Protein AF-0000000066291631 (afdb_homodimer)

Secondary structure (DSSP, 8-state):
-B-HHHHHHHHHHHHHHHHHHHHHHHHHHHHHHSPP---HHHHHHHHHHHHHHHHHHHHHHHHHHHHHHHTB---/-B-HHHHHHHHHHHHHHHHHHHHHHHHHHHHHHSPP---HHHHHHHHHHHHHHHHHHHHHHHHHHHHHHHTB---

InterPro domains:
  IPR059627 Y13I [PF26888] (2-73)

Sequence (150 aa):
MISWHQFEHLKGLIYESEMAAMIYGRQIQRLESLPPTNDVLLAQSRANLKNEYQNKWGKASKDLHDYIQSLVEKKMISWHQFEHLKGLIYESEMAAMIYGRQIQRLESLPPTNDVLLAQSRANLKNEYQNKWGKASKDLHDYIQSLVEKK

Foldseek 3Di:
DDDPVLVVVLVVLVVQLVVLVVVLVVLVVVLVPDDDDPDPVVVVVSVVVSVVSVVSSVVSVVVSVVSVVVVDPDD/DDDPVLVVVLVVLVVQLVVLVVVLVVLVVVLVPDDDDPDPVVVVVSVVVSVVSVVSSVVSVVVSVVSVVVVDPDD

Solvent-accessible surface area (backbone atoms only — not comparable to full-atom values): 7641 Å² total; per-residue (Å²): 66,38,51,70,69,55,49,54,52,48,51,53,34,50,51,49,20,29,50,31,22,17,50,31,20,23,49,50,40,54,60,68,66,47,77,88,68,89,46,64,69,61,48,49,50,52,52,49,52,51,48,51,36,49,48,50,21,48,49,34,43,46,55,39,49,52,53,54,58,70,42,35,57,79,124,67,38,50,72,68,55,48,54,52,47,51,54,35,51,51,49,20,29,50,32,23,17,51,31,20,24,50,49,40,52,58,68,66,46,76,87,69,88,45,63,68,61,47,49,51,52,52,49,53,49,48,50,36,48,47,52,20,48,50,35,42,45,55,40,50,53,53,53,56,70,42,35,56,78,126

Structure (mmCIF, N/CA/C/O backbone):
data_AF-0000000066291631-model_v1
#
loop_
_entity.id
_entity.type
_entity.pdbx_description
1 polymer 'Uncharacterized 8.8 kDa protein in pseT-alc intergenic region'
#
loop_
_atom_site.group_PDB
_atom_site.id
_atom_site.type_symbol
_atom_site.label_atom_id
_atom_site.label_alt_id
_atom_site.label_comp_id
_atom_site.label_asym_id
_atom_site.label_entity_id
_atom_site.label_seq_id
_atom_site.pdbx_PDB_ins_code
_atom_site.Cartn_x
_atom_site.Cartn_y
_atom_site.Cartn_z
_atom_site.occupancy
_atom_site.B_iso_or_equiv
_atom_site.auth_seq_id
_atom_site.auth_comp_id
_atom_site.auth_asym_id
_atom_site.auth_atom_id
_atom_site.pdbx_PDB_model_num
ATOM 1 N N . MET A 1 1 ? -1.435 24.844 10.711 1 81.62 1 MET A N 1
ATOM 2 C CA . MET A 1 1 ? -0.364 24.688 9.727 1 81.62 1 MET A CA 1
ATOM 3 C C . MET A 1 1 ? 0.773 23.844 10.289 1 81.62 1 MET A C 1
ATOM 5 O O . MET A 1 1 ? 0.973 23.797 11.5 1 81.62 1 MET A O 1
ATOM 9 N N . ILE A 1 2 ? 1.257 23.016 9.406 1 84.44 2 ILE A N 1
ATOM 10 C CA . ILE A 1 2 ? 2.32 22.141 9.859 1 84.44 2 ILE A CA 1
ATOM 11 C C . ILE A 1 2 ? 3.674 22.672 9.406 1 84.44 2 ILE A C 1
ATOM 13 O O . ILE A 1 2 ? 3.77 23.344 8.375 1 84.44 2 ILE A O 1
ATOM 17 N N . SER A 1 3 ? 4.66 22.469 10.273 1 88.19 3 SER A N 1
ATOM 18 C CA . SER A 1 3 ? 6.016 22.906 9.945 1 88.19 3 SER A CA 1
ATOM 19 C C . SER A 1 3 ? 6.637 22.031 8.875 1 88.19 3 SER A C 1
ATOM 21 O O . SER A 1 3 ? 6.129 20.938 8.578 1 88.19 3 SER A O 1
ATOM 23 N N . TRP A 1 4 ? 7.801 22.531 8.242 1 88.38 4 TRP A N 1
ATOM 24 C CA . TRP A 1 4 ? 8.523 21.75 7.246 1 88.38 4 TRP A CA 1
ATOM 25 C C . TRP A 1 4 ? 9.062 20.469 7.848 1 88.38 4 TRP A C 1
ATOM 27 O O . TRP A 1 4 ? 9.055 19.422 7.195 1 88.38 4 TRP A O 1
ATOM 37 N N . HIS A 1 5 ? 9.508 20.578 9.102 1 88.75 5 HIS A N 1
ATOM 38 C CA . HIS A 1 5 ? 10.008 19.391 9.781 1 88.75 5 HIS A CA 1
ATOM 39 C C . HIS A 1 5 ? 8.906 18.359 9.977 1 88.75 5 HIS A C 1
ATOM 41 O O . HIS A 1 5 ? 9.133 17.172 9.766 1 88.75 5 HIS A O 1
ATOM 47 N N . GLN A 1 6 ? 7.707 18.828 10.305 1 90.38 6 GLN A N 1
ATOM 48 C CA . GLN A 1 6 ? 6.566 17.938 10.461 1 90.38 6 GLN A CA 1
ATOM 49 C C . GLN A 1 6 ? 6.168 17.312 9.117 1 90.38 6 GLN A C 1
ATOM 51 O O . GLN A 1 6 ? 5.805 16.141 9.055 1 90.38 6 GLN A O 1
ATOM 56 N N . PHE A 1 7 ? 6.328 18.109 8.102 1 89.69 7 PHE A N 1
ATOM 57 C CA . PHE A 1 7 ? 6.016 17.625 6.762 1 89.69 7 PHE A CA 1
ATOM 58 C C . PHE A 1 7 ? 6.973 16.516 6.355 1 89.69 7 PHE A C 1
ATOM 60 O O . PHE A 1 7 ? 6.543 15.477 5.836 1 89.69 7 PHE A O 1
ATOM 67 N N . GLU A 1 8 ? 8.25 16.656 6.555 1 92.06 8 GLU A N 1
ATOM 68 C CA . GLU A 1 8 ? 9.25 15.648 6.203 1 92.06 8 GLU A CA 1
ATOM 69 C C . GLU A 1 8 ? 9.039 14.359 6.992 1 92.06 8 GLU A C 1
ATOM 71 O O . GLU A 1 8 ? 9.188 13.266 6.449 1 92.06 8 GLU A O 1
ATOM 76 N N . HIS A 1 9 ? 8.742 14.5 8.219 1 93.94 9 HIS A N 1
ATOM 77 C CA . HIS A 1 9 ? 8.461 13.32 9.031 1 93.94 9 HIS A CA 1
ATOM 78 C C . HIS A 1 9 ? 7.23 12.578 8.516 1 93.94 9 HIS A C 1
ATOM 80 O O . HIS A 1 9 ? 7.227 11.352 8.438 1 93.94 9 HIS A O 1
ATOM 86 N N . LEU A 1 10 ? 6.211 13.32 8.109 1 93.56 10 LEU A N 1
ATOM 87 C CA . LEU A 1 10 ? 4.996 12.734 7.555 1 93.56 10 LEU A CA 1
ATOM 88 C C . LEU A 1 10 ? 5.301 11.977 6.266 1 93.56 10 LEU A C 1
ATOM 90 O O . LEU A 1 10 ? 4.777 10.875 6.047 1 93.56 10 LEU A O 1
ATOM 94 N N . LYS A 1 11 ? 6.152 12.555 5.516 1 93.75 11 LYS A N 1
ATOM 95 C CA . LYS A 1 11 ? 6.543 11.891 4.277 1 93.75 11 LYS A CA 1
ATOM 96 C C . LYS A 1 11 ? 7.184 10.531 4.559 1 93.75 11 LYS A C 1
ATOM 98 O O . LYS A 1 11 ? 6.926 9.555 3.846 1 93.75 11 LYS A O 1
ATOM 103 N N . GLY A 1 12 ? 8.039 10.516 5.52 1 96.25 12 GLY A N 1
ATOM 104 C CA . GLY A 1 12 ? 8.656 9.266 5.914 1 96.25 12 GLY A CA 1
ATOM 105 C C . GLY A 1 12 ? 7.656 8.219 6.371 1 96.25 12 GLY A C 1
ATOM 106 O O . GLY A 1 12 ? 7.734 7.059 5.969 1 96.25 12 GLY A O 1
ATOM 107 N N . LEU A 1 13 ? 6.664 8.641 7.137 1 97.5 13 LEU A N 1
ATOM 108 C CA . LEU A 1 13 ? 5.652 7.727 7.652 1 97.5 13 LEU A CA 1
ATOM 109 C C . LEU A 1 13 ? 4.742 7.23 6.531 1 97.5 13 LEU A C 1
ATOM 111 O O . LEU A 1 13 ? 4.352 6.062 6.52 1 97.5 13 LEU A O 1
ATOM 115 N N . ILE A 1 14 ? 4.426 8.055 5.613 1 97.12 14 ILE A N 1
ATOM 116 C CA . ILE A 1 14 ? 3.615 7.676 4.461 1 97.12 14 ILE A CA 1
ATOM 117 C C . ILE A 1 14 ? 4.352 6.621 3.639 1 97.12 14 ILE A C 1
ATOM 119 O O . ILE A 1 14 ? 3.768 5.602 3.262 1 97.12 14 ILE A O 1
ATOM 123 N N . TYR A 1 15 ? 5.625 6.895 3.41 1 97.19 15 TYR A N 1
ATOM 124 C CA . TYR A 1 15 ? 6.43 5.938 2.654 1 97.19 15 TYR A CA 1
ATOM 125 C C . TYR A 1 15 ? 6.438 4.574 3.334 1 97.19 15 TYR A C 1
ATOM 127 O O . TYR A 1 15 ? 6.246 3.547 2.678 1 97.19 15 TYR A O 1
ATOM 135 N N . GLU A 1 16 ? 6.617 4.57 4.547 1 98.12 16 GLU A N 1
ATOM 136 C CA . GLU A 1 16 ? 6.676 3.314 5.289 1 98.12 16 GLU A CA 1
ATOM 137 C C . GLU A 1 16 ? 5.352 2.564 5.211 1 98.12 16 GLU A C 1
ATOM 139 O O . GLU A 1 16 ? 5.328 1.346 5.027 1 98.12 16 GLU A O 1
ATOM 144 N N . SER A 1 17 ? 4.262 3.312 5.398 1 98.44 17 SER A N 1
ATOM 145 C CA . SER A 1 17 ? 2.953 2.67 5.359 1 98.44 17 SER A CA 1
ATOM 146 C C . SER A 1 17 ? 2.646 2.133 3.965 1 98.44 17 SER A C 1
ATOM 148 O O . SER A 1 17 ? 2.115 1.029 3.822 1 98.44 17 SER A O 1
ATOM 150 N N . GLU A 1 18 ? 3.002 2.863 2.939 1 98.44 18 GLU A N 1
ATOM 151 C CA . GLU A 1 18 ? 2.779 2.43 1.563 1 98.44 18 GLU A CA 1
ATOM 152 C C . GLU A 1 18 ? 3.615 1.197 1.23 1 98.44 18 GLU A C 1
ATOM 154 O O . GLU A 1 18 ? 3.129 0.266 0.585 1 98.44 18 GLU A O 1
ATOM 159 N N . MET A 1 19 ? 4.816 1.168 1.657 1 98.44 19 MET A N 1
ATOM 160 C CA . MET A 1 19 ? 5.695 0.034 1.391 1 98.44 19 MET A CA 1
ATOM 161 C C . MET A 1 19 ? 5.195 -1.222 2.096 1 98.44 19 MET A C 1
ATOM 163 O O . MET A 1 19 ? 5.199 -2.309 1.516 1 98.44 19 MET A O 1
ATOM 167 N N . ALA A 1 20 ? 4.812 -0.983 3.32 1 98.62 20 ALA A N 1
ATOM 168 C CA . ALA A 1 20 ? 4.27 -2.117 4.066 1 98.62 20 ALA A CA 1
ATOM 169 C C . ALA A 1 20 ? 3.01 -2.658 3.4 1 98.62 20 ALA A C 1
ATOM 171 O O . ALA A 1 20 ? 2.799 -3.873 3.35 1 98.62 20 ALA A O 1
ATOM 172 N N . ALA A 1 21 ? 2.145 -1.782 2.918 1 98.69 21 ALA A N 1
ATOM 173 C CA . ALA A 1 21 ? 0.939 -2.189 2.201 1 98.69 21 ALA A CA 1
ATOM 174 C C . ALA A 1 21 ? 1.292 -2.973 0.939 1 98.69 21 ALA A C 1
ATOM 176 O O . ALA A 1 21 ? 0.681 -4.004 0.65 1 98.69 21 ALA A O 1
ATOM 177 N N . MET A 1 22 ? 2.271 -2.479 0.244 1 98.25 22 MET A N 1
ATOM 178 C CA . MET A 1 22 ? 2.703 -3.143 -0.982 1 98.25 22 MET A CA 1
ATOM 179 C C . MET A 1 22 ? 3.229 -4.543 -0.685 1 98.25 22 MET A C 1
ATOM 181 O O . MET A 1 22 ? 2.895 -5.5 -1.387 1 98.25 22 MET A O 1
ATOM 185 N N . ILE A 1 23 ? 4.031 -4.664 0.299 1 98.44 23 ILE A N 1
ATOM 186 C CA . ILE A 1 23 ? 4.609 -5.949 0.678 1 98.44 23 ILE A CA 1
ATOM 187 C C . ILE A 1 23 ? 3.504 -6.906 1.109 1 98.44 23 ILE A C 1
ATOM 189 O O . ILE A 1 23 ? 3.512 -8.086 0.737 1 98.44 23 ILE A O 1
ATOM 193 N N . TYR A 1 24 ? 2.619 -6.344 1.856 1 98.5 24 TYR A N 1
ATOM 194 C CA . TYR A 1 24 ? 1.474 -7.156 2.25 1 98.5 24 TYR A CA 1
ATOM 195 C C . TYR A 1 24 ? 0.727 -7.676 1.028 1 98.5 24 TYR A C 1
ATOM 197 O O . TYR A 1 24 ? 0.409 -8.867 0.945 1 98.5 24 TYR A O 1
ATOM 205 N N . GLY A 1 25 ? 0.468 -6.867 0.145 1 97.75 25 GLY A N 1
ATOM 206 C CA . GLY A 1 25 ? -0.192 -7.281 -1.083 1 97.75 25 GLY A CA 1
ATOM 207 C C . GLY A 1 25 ? 0.551 -8.383 -1.817 1 97.75 25 GLY A C 1
ATOM 208 O O . GLY A 1 25 ? -0.052 -9.367 -2.236 1 97.75 25 GLY A O 1
ATOM 209 N N . ARG A 1 26 ? 1.817 -8.211 -1.974 1 97.38 26 ARG A N 1
ATOM 210 C CA . ARG A 1 26 ? 2.637 -9.211 -2.645 1 97.38 26 ARG A CA 1
ATOM 211 C C . ARG A 1 26 ? 2.537 -10.562 -1.938 1 97.38 26 ARG A C 1
ATOM 213 O O . ARG A 1 26 ? 2.348 -11.594 -2.582 1 97.38 26 ARG A O 1
ATOM 220 N N . GLN A 1 27 ? 2.627 -10.469 -0.667 1 97.31 27 GLN A N 1
ATOM 221 C CA . GLN A 1 27 ? 2.652 -11.703 0.107 1 97.31 27 GLN A CA 1
ATOM 222 C C . GLN A 1 27 ? 1.298 -12.406 0.066 1 97.31 27 GLN A C 1
ATOM 224 O O . GLN A 1 27 ? 1.232 -13.633 -0.019 1 97.31 27 GLN A O 1
ATOM 229 N N . ILE A 1 28 ? 0.248 -11.664 0.13 1 96.38 28 ILE A N 1
ATOM 230 C CA . ILE A 1 28 ? -1.087 -12.25 0.045 1 96.38 28 ILE A CA 1
ATOM 231 C C . ILE A 1 28 ? -1.258 -12.953 -1.299 1 96.38 28 ILE A C 1
ATOM 233 O O . ILE A 1 28 ? -1.751 -14.078 -1.355 1 96.38 28 ILE A O 1
ATOM 237 N N . GLN A 1 29 ? -0.866 -12.258 -2.295 1 95.75 29 GLN A N 1
ATOM 238 C CA . GLN A 1 29 ? -0.973 -12.844 -3.625 1 95.75 29 GLN A CA 1
ATOM 239 C C . GLN A 1 29 ? -0.147 -14.125 -3.727 1 95.75 29 GLN A C 1
ATOM 241 O O . GLN A 1 29 ? -0.594 -15.117 -4.312 1 95.75 29 GLN A O 1
ATOM 246 N N . ARG A 1 30 ? 1.03 -14.164 -3.189 1 95.5 30 ARG A N 1
ATOM 247 C CA . ARG A 1 30 ? 1.897 -15.344 -3.195 1 95.5 30 ARG A CA 1
ATOM 248 C C . ARG A 1 30 ? 1.233 -16.516 -2.482 1 95.5 30 ARG A C 1
ATOM 250 O O . ARG A 1 30 ? 1.193 -17.625 -3.012 1 95.5 30 ARG A O 1
ATOM 257 N N . LEU A 1 31 ? 0.709 -16.203 -1.4 1 94.69 31 LEU A N 1
ATOM 258 C CA . LEU A 1 31 ? 0.122 -17.25 -0.572 1 94.69 31 LEU A CA 1
ATOM 259 C C . LEU A 1 31 ? -1.168 -17.766 -1.193 1 94.69 31 LEU A C 1
ATOM 261 O O . LEU A 1 31 ? -1.441 -18.969 -1.145 1 94.69 31 LEU A O 1
ATOM 265 N N . GLU A 1 32 ? -1.89 -16.891 -1.794 1 92.38 32 GLU A N 1
ATOM 266 C CA . GLU A 1 32 ?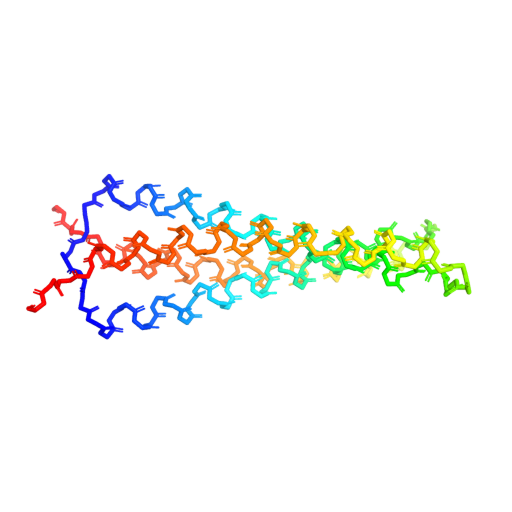 -3.154 -17.266 -2.416 1 92.38 32 GLU A CA 1
ATOM 267 C C . GLU A 1 32 ? -2.924 -18.078 -3.689 1 92.38 32 GLU A C 1
ATOM 269 O O . GLU A 1 32 ? -3.826 -18.781 -4.164 1 92.38 32 GLU A O 1
ATOM 274 N N . SER A 1 33 ? -1.738 -17.953 -4.219 1 92.44 33 SER A N 1
ATOM 275 C CA . SER A 1 33 ? -1.43 -18.672 -5.449 1 92.44 33 SER A CA 1
ATOM 276 C C . SER A 1 33 ? -0.984 -20.109 -5.16 1 92.44 33 SER A C 1
ATOM 278 O O . SER A 1 33 ? -0.894 -20.922 -6.07 1 92.44 33 SER A O 1
ATOM 280 N N . LEU A 1 34 ? -0.691 -20.375 -4.004 1 92.62 34 LEU A N 1
ATOM 281 C CA . LEU A 1 34 ? -0.279 -21.734 -3.627 1 92.62 34 LEU A CA 1
ATOM 282 C C . LEU A 1 34 ? -1.461 -22.688 -3.672 1 92.62 34 LEU A C 1
ATOM 284 O O . LEU A 1 34 ? -2.594 -22.312 -3.375 1 92.62 34 LEU A O 1
ATOM 288 N N . PRO A 1 35 ? -1.146 -23.891 -4.09 1 92.25 35 PRO A N 1
ATOM 289 C CA . PRO A 1 35 ? -2.227 -24.875 -4.07 1 92.25 35 PRO A CA 1
ATOM 290 C C . PRO A 1 35 ? -2.832 -25.062 -2.68 1 92.25 35 PRO A C 1
ATOM 292 O O . PRO A 1 35 ? -2.133 -24.922 -1.674 1 92.25 35 PRO A O 1
ATOM 295 N N . PRO A 1 36 ? -4.156 -25.344 -2.758 1 90.56 36 PRO A N 1
ATOM 296 C CA . PRO A 1 36 ? -4.734 -25.641 -1.445 1 90.56 36 PRO A CA 1
ATOM 297 C C . PRO A 1 36 ? -4.078 -26.844 -0.771 1 90.56 36 PRO A C 1
ATOM 299 O O . PRO A 1 36 ? -3.504 -27.703 -1.449 1 90.56 36 PRO A O 1
ATOM 302 N N . THR A 1 37 ? -4.008 -26.797 0.564 1 93.81 37 THR A N 1
ATOM 303 C CA . THR A 1 37 ? -3.412 -27.906 1.299 1 93.81 37 THR A CA 1
ATOM 304 C C . THR A 1 37 ? -4.367 -28.422 2.371 1 93.81 37 THR A C 1
ATOM 306 O O . THR A 1 37 ? -5.086 -27.641 2.996 1 93.81 37 THR A O 1
ATOM 309 N N . ASN A 1 38 ? -4.391 -29.703 2.502 1 93.5 38 ASN A N 1
ATOM 310 C CA . ASN A 1 38 ? -5.152 -30.328 3.582 1 93.5 38 ASN A CA 1
ATOM 311 C C . ASN A 1 38 ? -4.309 -30.484 4.844 1 93.5 38 ASN A C 1
ATOM 313 O O . ASN A 1 38 ? -4.805 -30.953 5.875 1 93.5 38 ASN A O 1
ATOM 317 N N . ASP A 1 39 ? -3.062 -30.078 4.715 1 95.94 39 ASP A N 1
ATOM 318 C CA . ASP A 1 39 ? -2.17 -30.109 5.871 1 95.94 39 ASP A CA 1
ATOM 319 C C . ASP A 1 39 ? -2.436 -28.922 6.797 1 95.94 39 ASP A C 1
ATOM 321 O O . ASP A 1 39 ? -2.146 -27.781 6.445 1 95.94 39 ASP A O 1
ATOM 325 N N . VAL A 1 40 ? -2.898 -29.281 7.938 1 95.5 40 VAL A N 1
ATOM 326 C CA . VAL A 1 40 ? -3.357 -28.266 8.883 1 95.5 40 VAL A CA 1
ATOM 327 C C . VAL A 1 40 ? -2.188 -27.375 9.289 1 95.5 40 VAL A C 1
ATOM 329 O O . VAL A 1 40 ? -2.342 -26.156 9.422 1 95.5 40 VAL A O 1
ATOM 332 N N . LEU A 1 41 ? -1.071 -28.016 9.484 1 96.81 41 LEU A N 1
ATOM 333 C CA . LEU A 1 41 ? 0.092 -27.25 9.93 1 96.81 41 LEU A CA 1
ATOM 334 C C . LEU A 1 41 ? 0.548 -26.281 8.844 1 96.81 41 LEU A C 1
ATOM 336 O O . LEU A 1 41 ? 0.893 -25.141 9.141 1 96.81 41 LEU A O 1
ATOM 340 N N . LEU A 1 42 ? 0.526 -26.719 7.633 1 95.69 42 LEU A N 1
ATOM 341 C CA . LEU A 1 42 ? 0.906 -25.859 6.52 1 95.69 42 LEU A CA 1
ATOM 342 C C . LEU A 1 42 ? -0.118 -24.75 6.32 1 95.69 42 LEU A C 1
ATOM 344 O O . LEU A 1 42 ? 0.249 -23.594 6.066 1 95.69 42 LEU A O 1
ATOM 348 N N . ALA A 1 43 ? -1.328 -25.062 6.449 1 94.44 43 ALA A N 1
ATOM 349 C CA . ALA A 1 43 ? -2.393 -24.062 6.332 1 94.44 43 ALA A CA 1
ATOM 350 C C . ALA A 1 43 ? -2.256 -22.984 7.402 1 94.44 43 ALA A C 1
ATOM 352 O O . ALA A 1 43 ? -2.404 -21.797 7.117 1 94.44 43 ALA A O 1
ATOM 353 N N . GLN A 1 44 ? -1.977 -23.391 8.609 1 95.69 44 GLN A N 1
ATOM 354 C CA . GLN A 1 44 ? -1.798 -22.469 9.719 1 95.69 44 GLN A CA 1
ATOM 355 C C . GLN A 1 44 ? -0.568 -21.594 9.516 1 95.69 44 GLN A C 1
ATOM 357 O O . GLN A 1 44 ? -0.587 -20.406 9.844 1 95.69 44 GLN A O 1
ATOM 362 N N . SER A 1 45 ? 0.449 -22.172 9.047 1 95.94 45 SER A N 1
ATOM 363 C CA . SER A 1 45 ? 1.664 -21.422 8.773 1 95.94 45 SER A CA 1
ATOM 364 C C . SER A 1 45 ? 1.401 -20.297 7.762 1 95.94 45 SER A C 1
ATOM 366 O O . SER A 1 45 ? 1.855 -19.172 7.949 1 95.94 45 SER A O 1
ATOM 368 N N . ARG A 1 46 ? 0.653 -20.578 6.758 1 95.44 46 ARG A N 1
ATOM 369 C CA . ARG A 1 46 ? 0.311 -19.578 5.738 1 95.44 46 ARG A CA 1
ATOM 370 C C . ARG A 1 46 ? -0.54 -18.469 6.328 1 95.44 46 ARG A C 1
ATOM 372 O O . ARG A 1 46 ? -0.314 -17.281 6.035 1 95.44 46 ARG A O 1
ATOM 379 N N . ALA A 1 47 ? -1.473 -18.844 7.172 1 95.44 47 ALA A N 1
ATOM 380 C CA . ALA A 1 47 ? -2.324 -17.859 7.832 1 95.44 47 ALA A CA 1
ATOM 381 C C . ALA A 1 47 ? -1.505 -16.953 8.742 1 95.44 47 ALA A C 1
ATOM 383 O O . ALA A 1 47 ? -1.736 -15.742 8.789 1 95.44 47 ALA A O 1
ATOM 384 N N . ASN A 1 48 ? -0.531 -17.562 9.398 1 96.88 48 ASN A N 1
ATOM 385 C CA . ASN A 1 48 ? 0.322 -16.797 10.297 1 96.88 48 ASN A CA 1
ATOM 386 C C . ASN A 1 48 ? 1.173 -15.773 9.539 1 96.88 48 ASN A C 1
ATOM 388 O O . ASN A 1 48 ? 1.347 -14.641 9.984 1 96.88 48 ASN A O 1
ATOM 392 N N . LEU A 1 49 ? 1.646 -16.281 8.438 1 96.06 49 LEU A N 1
ATOM 393 C CA . LEU A 1 49 ? 2.469 -15.398 7.621 1 96.06 49 LEU A CA 1
ATOM 394 C C . LEU A 1 49 ? 1.651 -14.219 7.109 1 96.06 49 LEU A C 1
ATOM 396 O O . LEU A 1 49 ? 2.117 -13.078 7.137 1 96.06 49 LEU A O 1
ATOM 400 N N . LYS A 1 50 ? 0.454 -14.508 6.734 1 96.44 50 LYS A N 1
ATOM 401 C CA . LYS A 1 50 ? -0.443 -13.445 6.297 1 96.44 50 LYS A CA 1
ATOM 402 C C . LYS A 1 50 ? -0.685 -12.43 7.414 1 96.44 50 LYS A C 1
ATOM 404 O O . LYS A 1 50 ? -0.633 -11.219 7.188 1 96.44 50 LYS A O 1
ATOM 409 N N . ASN A 1 51 ? -0.917 -12.914 8.547 1 97.19 51 ASN A N 1
ATOM 410 C CA . ASN A 1 51 ? -1.176 -12.062 9.695 1 97.19 51 ASN A CA 1
ATOM 411 C C . ASN A 1 51 ? 0.04 -11.203 10.047 1 97.19 51 ASN A C 1
ATOM 413 O O . ASN A 1 51 ? -0.104 -10.047 10.453 1 97.19 51 ASN A O 1
ATOM 417 N N . GLU A 1 52 ? 1.121 -11.852 9.914 1 97.88 52 GLU A N 1
ATOM 418 C CA . GLU A 1 52 ? 2.348 -11.125 10.219 1 97.88 52 GLU A CA 1
ATOM 419 C C . GLU A 1 52 ? 2.494 -9.898 9.32 1 97.88 52 GLU A C 1
ATOM 421 O O . GLU A 1 52 ? 2.789 -8.797 9.805 1 97.88 52 GLU A O 1
ATOM 426 N N . TYR A 1 53 ? 2.277 -10.062 8.078 1 97.62 53 TYR A N 1
ATOM 427 C CA . TYR A 1 53 ? 2.42 -8.953 7.141 1 97.62 53 TYR A CA 1
ATOM 428 C C . TYR A 1 53 ? 1.296 -7.938 7.32 1 97.62 53 TYR A C 1
ATOM 430 O O . TYR A 1 53 ? 1.512 -6.73 7.184 1 97.62 53 TYR A O 1
ATOM 438 N N . GLN A 1 54 ? 0.129 -8.406 7.629 1 97.88 54 GLN A N 1
ATOM 439 C CA . GLN A 1 54 ? -0.979 -7.5 7.926 1 97.88 54 GLN A CA 1
ATOM 440 C C . GLN A 1 54 ? -0.676 -6.637 9.148 1 97.88 54 GLN A C 1
ATOM 442 O O . GLN A 1 54 ? -0.957 -5.438 9.156 1 97.88 54 GLN A O 1
ATOM 447 N N . ASN A 1 55 ? -0.138 -7.254 10.07 1 98.38 55 ASN A N 1
ATOM 448 C CA . ASN A 1 55 ? 0.189 -6.547 11.305 1 98.38 55 ASN A CA 1
ATOM 449 C C . ASN A 1 55 ? 1.275 -5.5 11.078 1 98.38 55 ASN A C 1
ATOM 451 O O . ASN A 1 55 ? 1.23 -4.414 11.656 1 98.38 55 ASN A O 1
ATOM 455 N N . LYS A 1 56 ? 2.223 -5.895 10.25 1 98.25 56 LYS A N 1
ATOM 456 C CA . LYS A 1 56 ? 3.273 -4.93 9.938 1 98.25 56 LYS A CA 1
ATOM 457 C C . LYS A 1 56 ? 2.697 -3.703 9.234 1 98.25 56 LYS A C 1
ATOM 459 O O . LYS A 1 56 ? 3.051 -2.57 9.57 1 98.25 56 LYS A O 1
ATOM 464 N N . TRP A 1 57 ? 1.855 -3.965 8.297 1 98.44 57 TRP A N 1
ATOM 465 C CA . TRP A 1 57 ? 1.179 -2.859 7.629 1 98.44 57 TRP A CA 1
ATOM 466 C C . TRP A 1 57 ? 0.312 -2.078 8.609 1 98.44 57 TRP A C 1
ATOM 468 O O . TRP A 1 57 ? 0.345 -0.845 8.633 1 98.44 57 TRP A O 1
ATOM 478 N N . GLY A 1 58 ? -0.409 -2.773 9.414 1 98.25 58 GLY A N 1
ATOM 479 C CA . GLY A 1 58 ? -1.242 -2.139 10.422 1 98.25 58 GLY A CA 1
ATOM 480 C C . GLY A 1 58 ? -0.465 -1.219 11.352 1 98.25 58 GLY A C 1
ATOM 481 O O . GLY A 1 58 ? -0.923 -0.12 11.672 1 98.25 58 GLY A O 1
ATOM 482 N N . LYS A 1 59 ? 0.602 -1.688 11.766 1 98.56 59 LYS A N 1
ATOM 483 C CA . LYS A 1 59 ? 1.427 -0.893 12.672 1 98.56 59 LYS A CA 1
ATOM 484 C C . LYS A 1 59 ? 1.931 0.374 11.984 1 98.56 59 LYS A C 1
ATOM 486 O O . LYS A 1 59 ? 1.882 1.461 12.562 1 98.56 59 LYS A O 1
ATOM 491 N N . ALA A 1 60 ? 2.449 0.221 10.797 1 98.25 60 ALA A N 1
ATOM 492 C CA . ALA A 1 60 ? 2.943 1.377 10.047 1 98.25 60 ALA A CA 1
ATOM 493 C C . ALA A 1 60 ? 1.828 2.389 9.805 1 98.25 60 ALA A C 1
ATOM 495 O O . ALA A 1 60 ? 2.035 3.596 9.938 1 98.25 60 ALA A O 1
ATOM 496 N N . SER A 1 61 ? 0.658 1.9 9.445 1 97.62 61 SER A N 1
ATOM 497 C CA . SER A 1 61 ? -0.505 2.75 9.203 1 97.62 61 SER A CA 1
ATOM 498 C C . SER A 1 61 ? -0.946 3.453 10.484 1 97.62 61 SER A C 1
ATOM 500 O O . SER A 1 61 ? -1.291 4.637 10.461 1 97.62 61 SER A O 1
ATOM 502 N N . LYS A 1 62 ? -0.922 2.727 11.531 1 96.88 62 LYS A N 1
ATOM 503 C CA . LYS A 1 62 ? -1.308 3.305 12.812 1 96.88 62 LYS A CA 1
ATOM 504 C C . LYS A 1 62 ? -0.34 4.41 13.227 1 96.88 62 LYS A C 1
ATOM 506 O O . LYS A 1 62 ? -0.76 5.449 13.734 1 96.88 62 LYS A O 1
ATOM 511 N N . ASP A 1 63 ? 0.953 4.121 13.102 1 97.44 63 ASP A N 1
ATOM 512 C CA . ASP A 1 63 ? 1.952 5.137 13.422 1 97.44 63 ASP A CA 1
ATOM 513 C C . ASP A 1 63 ? 1.702 6.422 12.641 1 97.44 63 ASP A C 1
ATOM 515 O O . ASP A 1 63 ? 1.81 7.52 13.18 1 97.44 63 ASP A O 1
ATOM 519 N N . LEU A 1 64 ? 1.363 6.352 11.414 1 96.56 64 LEU A N 1
ATOM 520 C CA . LEU A 1 64 ? 1.053 7.488 10.555 1 96.56 64 LEU A CA 1
ATOM 521 C C . LEU A 1 64 ? -0.191 8.219 11.055 1 96.56 64 LEU A C 1
ATOM 523 O O . LEU A 1 64 ? -0.169 9.438 11.234 1 96.56 64 LEU A O 1
ATOM 527 N N . HIS A 1 65 ? -1.188 7.461 11.344 1 94 65 HIS A N 1
ATOM 528 C CA . HIS A 1 65 ? -2.441 8.047 11.812 1 94 65 HIS A CA 1
ATOM 529 C C . HIS A 1 65 ? -2.262 8.75 13.148 1 94 65 HIS A C 1
ATOM 531 O O . HIS A 1 65 ? -2.777 9.852 13.352 1 94 65 HIS A O 1
ATOM 537 N N . ASP A 1 66 ? -1.58 8.078 14.031 1 94.31 66 ASP A N 1
ATOM 538 C CA . ASP A 1 66 ? -1.337 8.672 15.344 1 94.31 66 ASP A CA 1
ATOM 539 C C . ASP A 1 66 ? -0.571 9.992 15.211 1 94.31 66 ASP A C 1
ATOM 541 O O . ASP A 1 66 ? -0.86 10.953 15.93 1 94.31 66 ASP A O 1
ATOM 545 N N . TYR A 1 67 ? 0.379 10.016 14.375 1 94.88 67 TYR A N 1
ATOM 546 C CA . TYR A 1 67 ? 1.163 11.234 14.203 1 94.88 67 TYR A CA 1
ATOM 547 C C . TYR A 1 67 ? 0.295 12.367 13.68 1 94.88 67 TYR A C 1
ATOM 549 O O . TYR A 1 67 ? 0.362 13.492 14.18 1 94.88 67 TYR A O 1
ATOM 557 N N . ILE A 1 68 ? -0.519 12.094 12.719 1 92.5 68 ILE A N 1
ATOM 558 C CA . ILE A 1 68 ? -1.389 13.117 12.148 1 92.5 68 ILE A CA 1
ATOM 559 C C . ILE A 1 68 ? -2.365 13.609 13.211 1 92.5 68 ILE A C 1
ATOM 561 O O . ILE A 1 68 ? -2.637 14.812 13.305 1 92.5 68 ILE A O 1
ATOM 565 N N . GLN A 1 69 ? -2.873 12.625 13.961 1 91 69 GLN A N 1
ATOM 566 C CA . GLN A 1 69 ? -3.787 13 15.039 1 91 69 GLN A CA 1
ATOM 567 C C . GLN A 1 69 ? -3.109 13.938 16.031 1 91 69 GLN A C 1
ATOM 569 O O . GLN A 1 69 ? -3.754 14.836 16.578 1 91 69 GLN A O 1
ATOM 574 N N . SER A 1 70 ? -1.851 13.727 16.219 1 91.06 70 SER A N 1
ATOM 575 C CA . SER A 1 70 ? -1.115 14.57 17.156 1 91.06 70 SER A CA 1
ATOM 576 C C . SER A 1 70 ? -0.96 15.992 16.625 1 91.06 70 SER A C 1
ATOM 578 O O . SER A 1 70 ? -0.662 16.922 17.375 1 91.06 70 SER A O 1
ATOM 580 N N . LEU A 1 71 ? -1.134 16.172 15.297 1 88.38 71 LEU A N 1
ATOM 581 C CA . LEU A 1 71 ? -1.021 17.484 14.664 1 88.38 71 LEU A CA 1
ATOM 582 C C . LEU A 1 71 ? -2.365 18.203 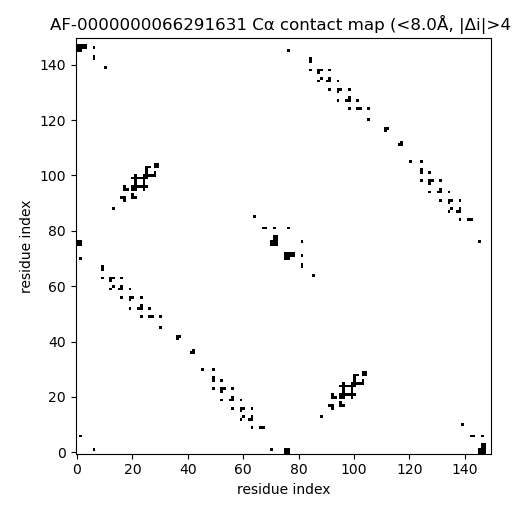14.656 1 88.38 71 LEU A C 1
ATOM 584 O O . LEU A 1 71 ? -2.455 19.359 14.242 1 88.38 71 LEU A O 1
ATOM 588 N N . VAL A 1 72 ? -3.412 17.547 14.977 1 83.56 72 VAL A N 1
ATOM 589 C CA . VAL A 1 72 ? -4.75 18.125 14.984 1 83.56 72 VAL A CA 1
ATOM 590 C C . VAL A 1 72 ? -4.891 19.094 16.156 1 83.56 72 VAL A C 1
ATOM 592 O O . VAL A 1 72 ? -4.414 18.812 17.25 1 83.56 72 VAL A O 1
ATOM 595 N N . GLU A 1 73 ? -5.379 20.328 15.734 1 75.31 73 GLU A N 1
ATOM 596 C CA . GLU A 1 73 ? -5.648 21.328 16.75 1 75.31 73 GLU A CA 1
ATOM 597 C C . GLU A 1 73 ? -6.59 20.797 17.828 1 75.31 73 GLU A C 1
ATOM 599 O O . GLU A 1 73 ? -7.609 20.172 17.516 1 75.31 73 GLU A O 1
ATOM 604 N N . LYS A 1 74 ? -5.867 20.547 19.078 1 66.62 74 LYS A N 1
ATOM 605 C CA . LYS A 1 74 ? -6.738 20.219 20.203 1 66.62 74 LYS A CA 1
ATOM 606 C C . LYS A 1 74 ? -7.77 21.312 20.438 1 66.62 74 LYS A C 1
ATOM 608 O O . LYS A 1 74 ? -7.445 22.5 20.391 1 66.62 74 LYS A O 1
ATOM 613 N N . LYS A 1 75 ? -9 21.141 20.047 1 54.16 75 LYS A N 1
ATOM 614 C CA . LYS A 1 75 ? -9.992 22.031 20.641 1 54.16 75 LYS A CA 1
ATOM 615 C C . LYS A 1 75 ? -9.953 21.969 22.156 1 54.16 75 LYS A C 1
ATOM 617 O O . LYS A 1 75 ? -9.641 20.922 22.734 1 54.16 75 LYS A O 1
ATOM 622 N N . MET B 1 1 ? -1.313 23.719 13.148 1 82 1 MET B N 1
ATOM 623 C CA . MET B 1 1 ? -2.295 22.719 13.547 1 82 1 MET B CA 1
ATOM 624 C C . MET B 1 1 ? -3.355 22.531 12.469 1 82 1 MET B C 1
ATOM 626 O O . MET B 1 1 ? -3.613 23.438 11.68 1 82 1 MET B O 1
ATOM 630 N N . ILE B 1 2 ? -3.703 21.281 12.32 1 84.44 2 ILE B N 1
ATOM 631 C CA . ILE B 1 2 ? -4.684 21 11.273 1 84.44 2 ILE B CA 1
ATOM 632 C C . ILE B 1 2 ? -6.066 20.812 11.898 1 84.44 2 ILE B C 1
ATOM 634 O O . ILE B 1 2 ? -6.18 20.406 13.055 1 84.44 2 ILE B O 1
ATOM 638 N N . SER B 1 3 ? -7.062 21.25 11.133 1 88.19 3 SER B N 1
ATOM 639 C CA . SER B 1 3 ? -8.438 21.109 11.609 1 88.19 3 SER B CA 1
ATOM 640 C C . SER B 1 3 ? -8.891 19.656 11.539 1 88.19 3 SER B C 1
ATOM 642 O O . SER B 1 3 ? -8.242 18.812 10.898 1 88.19 3 SER B O 1
ATOM 644 N N . TRP B 1 4 ? -10.055 1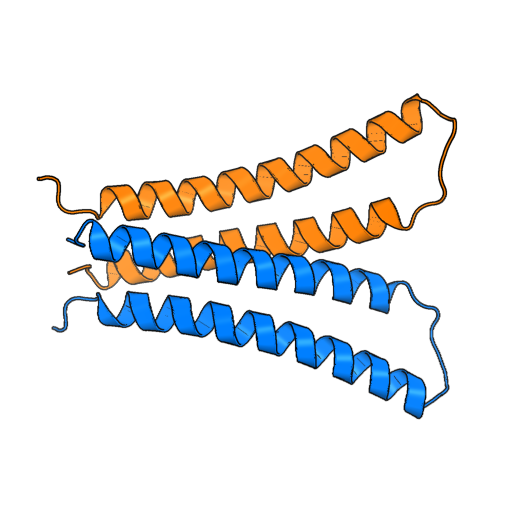9.344 12.266 1 88.38 4 TRP B N 1
ATOM 645 C CA . TRP B 1 4 ? -10.633 18 12.227 1 88.38 4 TRP B CA 1
ATOM 646 C C . TRP B 1 4 ? -11.047 17.625 10.812 1 88.38 4 TRP B C 1
ATOM 648 O O . TRP B 1 4 ? -10.883 16.469 10.398 1 88.38 4 TRP B O 1
ATOM 658 N N . HIS B 1 5 ? -11.57 18.609 10.102 1 88.62 5 HIS B N 1
ATOM 659 C CA . HIS B 1 5 ? -11.969 18.359 8.727 1 88.62 5 HIS B CA 1
ATOM 660 C C . HIS B 1 5 ? -10.766 18.016 7.855 1 88.62 5 HIS B C 1
ATOM 662 O O . HIS B 1 5 ? -10.836 17.094 7.031 1 88.62 5 HIS B O 1
ATOM 668 N N . GLN B 1 6 ? -9.656 18.688 8.07 1 90.31 6 GLN B N 1
ATOM 669 C CA . GLN B 1 6 ? -8.43 18.391 7.34 1 90.31 6 GLN B CA 1
ATOM 670 C C . GLN B 1 6 ? -7.891 17.016 7.707 1 90.31 6 GLN B C 1
ATOM 672 O O . GLN B 1 6 ? -7.395 16.297 6.844 1 90.31 6 GLN B O 1
ATOM 677 N N . PHE B 1 7 ? -8.078 16.688 8.945 1 89.75 7 PHE B N 1
ATOM 678 C CA . PHE B 1 7 ? -7.641 15.375 9.414 1 89.75 7 PHE B CA 1
ATOM 679 C C . PHE B 1 7 ? -8.438 14.266 8.742 1 89.75 7 PHE B C 1
ATOM 681 O O . PHE B 1 7 ? -7.863 13.281 8.273 1 89.75 7 PHE B O 1
ATOM 688 N N . GLU B 1 8 ? -9.734 14.359 8.656 1 92 8 GLU B N 1
ATOM 689 C CA . GLU B 1 8 ? -10.594 13.352 8.039 1 92 8 GLU B CA 1
ATOM 690 C C . GLU B 1 8 ? -10.281 13.211 6.551 1 92 8 GLU B C 1
ATOM 692 O O . GLU B 1 8 ? -10.281 12.094 6.02 1 92 8 GLU B O 1
ATOM 697 N N . HIS B 1 9 ? -10.07 14.297 5.918 1 93.81 9 HIS B N 1
ATOM 698 C CA . HIS B 1 9 ? -9.695 14.234 4.508 1 93.81 9 HIS B CA 1
ATOM 699 C C . HIS B 1 9 ? -8.367 13.523 4.312 1 93.81 9 HIS B C 1
ATOM 701 O O . HIS B 1 9 ? -8.219 12.711 3.398 1 93.81 9 HIS B O 1
ATOM 707 N N . LEU B 1 10 ? -7.422 13.781 5.203 1 93.5 10 LEU B N 1
ATOM 708 C CA . LEU B 1 10 ? -6.121 13.125 5.156 1 93.5 10 LEU B CA 1
ATOM 709 C C . LEU B 1 10 ? -6.262 11.617 5.348 1 93.5 10 LEU B C 1
ATOM 711 O O . LEU B 1 10 ? -5.602 10.836 4.656 1 93.5 10 LEU B O 1
ATOM 715 N N . LYS B 1 11 ? -7.133 11.281 6.211 1 93.81 11 LYS B N 1
ATOM 716 C CA . LYS B 1 11 ? -7.371 9.859 6.441 1 93.81 11 LYS B CA 1
ATOM 717 C C . LYS B 1 11 ? -7.859 9.172 5.168 1 93.81 11 LYS B C 1
ATOM 719 O O . LYS B 1 11 ? -7.449 8.047 4.863 1 93.81 11 LYS B O 1
ATOM 724 N N . GLY B 1 12 ? -8.766 9.812 4.52 1 96.19 12 GLY B N 1
ATOM 725 C CA . GLY B 1 12 ? -9.258 9.281 3.256 1 96.19 12 GLY B CA 1
ATOM 726 C C . GLY B 1 12 ? -8.164 9.117 2.213 1 96.19 12 GLY B C 1
ATOM 727 O O . GLY B 1 12 ? -8.086 8.078 1.552 1 96.19 12 GLY B O 1
ATOM 728 N N .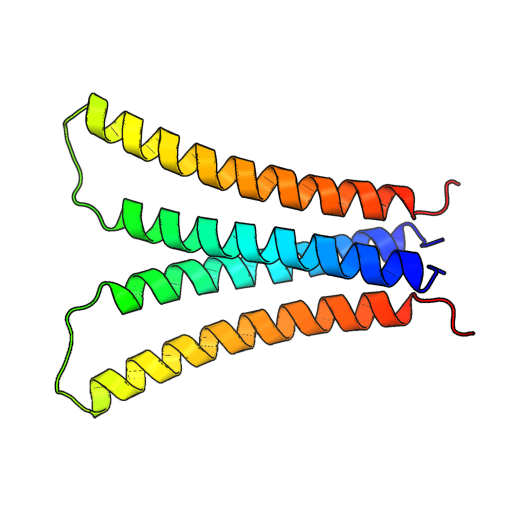 LEU B 1 13 ? -7.273 10.086 2.117 1 97.5 13 LEU B N 1
ATOM 729 C CA . LEU B 1 13 ? -6.191 10.047 1.143 1 97.5 13 LEU B CA 1
ATOM 730 C C . LEU B 1 13 ? -5.168 8.977 1.505 1 97.5 13 LEU B C 1
ATOM 732 O O . LEU B 1 13 ? -4.641 8.297 0.624 1 97.5 13 LEU B O 1
ATOM 736 N N . ILE B 1 14 ? -4.902 8.797 2.746 1 97.12 14 ILE B N 1
ATOM 737 C CA . ILE B 1 14 ? -3.99 7.762 3.211 1 97.12 14 ILE B CA 1
ATOM 738 C C . ILE B 1 14 ? -4.547 6.383 2.855 1 97.12 14 ILE B C 1
ATOM 740 O O . ILE B 1 14 ? -3.826 5.531 2.33 1 97.12 14 ILE B O 1
ATOM 744 N N . TYR B 1 15 ? -5.828 6.227 3.129 1 97.19 15 TYR B N 1
ATOM 745 C CA . TYR B 1 15 ? -6.469 4.953 2.807 1 97.19 15 TYR B CA 1
ATOM 746 C C . TYR B 1 15 ? -6.352 4.648 1.318 1 97.19 15 TYR B C 1
ATOM 748 O O . TYR B 1 15 ? -6.004 3.529 0.933 1 97.19 15 TYR B O 1
ATOM 756 N N . GLU B 1 16 ? -6.613 5.574 0.549 1 98.12 16 GLU B N 1
ATOM 757 C CA . GLU B 1 16 ? -6.566 5.383 -0.897 1 98.12 16 GLU B CA 1
ATOM 758 C C . GLU B 1 16 ? -5.156 5.02 -1.359 1 98.12 16 GLU B C 1
ATOM 760 O O . GLU B 1 16 ? -4.98 4.125 -2.193 1 98.12 16 GLU B O 1
ATOM 765 N N . SER B 1 17 ? -4.168 5.742 -0.826 1 98.44 17 SER B N 1
ATOM 766 C CA . SER B 1 17 ? -2.793 5.473 -1.229 1 98.44 17 SER B CA 1
ATOM 767 C C . SER B 1 17 ? -2.34 4.094 -0.764 1 98.44 17 SER B C 1
ATOM 769 O O . SER B 1 17 ? -1.67 3.371 -1.505 1 98.44 17 SER B O 1
ATOM 771 N N . GLU B 1 18 ? -2.725 3.697 0.419 1 98.44 18 GLU B N 1
ATOM 772 C CA . GLU B 1 18 ? -2.369 2.383 0.945 1 98.44 18 GLU B CA 1
ATOM 773 C C . GLU B 1 18 ? -3.037 1.269 0.143 1 98.44 18 GLU B C 1
ATOM 775 O O . GLU B 1 18 ? -2.406 0.254 -0.164 1 98.44 18 GLU B O 1
ATOM 780 N N . MET B 1 19 ? -4.2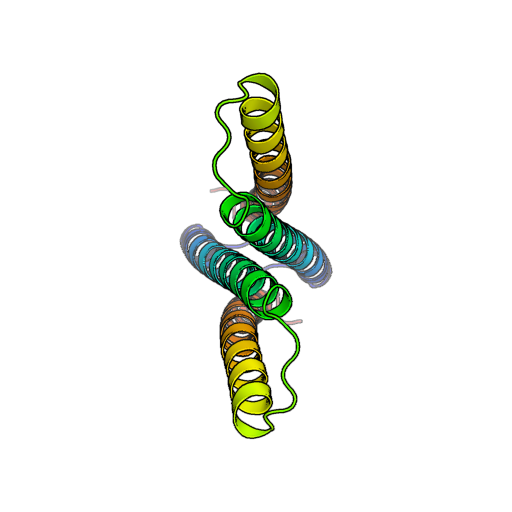46 1.449 -0.194 1 98.44 19 MET B N 1
ATOM 781 C CA . MET B 1 19 ? -4.969 0.441 -0.962 1 98.44 19 MET B CA 1
ATOM 782 C C . MET B 1 19 ? -4.371 0.283 -2.355 1 98.44 19 MET B C 1
ATOM 784 O O . MET B 1 19 ? -4.215 -0.837 -2.846 1 98.44 19 MET B O 1
ATOM 788 N N . ALA B 1 20 ? -4.094 1.422 -2.918 1 98.62 20 ALA B N 1
ATOM 789 C CA . ALA B 1 20 ? -3.469 1.374 -4.238 1 98.62 20 ALA B CA 1
ATOM 790 C C . ALA B 1 20 ? -2.117 0.668 -4.18 1 98.62 20 ALA B C 1
ATOM 792 O O . ALA B 1 20 ? -1.765 -0.089 -5.086 1 98.62 20 ALA B O 1
ATOM 793 N N . ALA B 1 21 ? -1.334 0.929 -3.145 1 98.69 21 ALA B N 1
ATOM 794 C CA . ALA B 1 21 ? -0.051 0.258 -2.953 1 98.69 21 ALA B CA 1
ATOM 795 C C . ALA B 1 21 ? -0.238 -1.249 -2.799 1 98.69 21 ALA B C 1
ATOM 797 O O . ALA B 1 21 ? 0.504 -2.035 -3.391 1 98.69 21 ALA B O 1
ATOM 798 N N . MET B 1 22 ? -1.22 -1.603 -2.033 1 98.31 22 MET B N 1
ATOM 799 C CA . MET B 1 22 ? -1.501 -3.02 -1.815 1 98.31 22 MET B CA 1
ATOM 800 C C . MET B 1 22 ? -1.877 -3.705 -3.125 1 98.31 22 MET B C 1
ATOM 802 O O . MET B 1 22 ? -1.395 -4.801 -3.416 1 98.31 22 MET B O 1
ATOM 806 N N . ILE B 1 23 ? -2.717 -3.113 -3.873 1 98.44 23 ILE B N 1
ATOM 807 C CA . ILE B 1 23 ? -3.166 -3.672 -5.145 1 98.44 23 ILE B CA 1
ATOM 808 C C . ILE B 1 23 ? -1.981 -3.793 -6.102 1 98.44 23 ILE B C 1
ATOM 810 O O . ILE B 1 23 ? -1.833 -4.805 -6.789 1 98.44 23 ILE B O 1
ATOM 814 N N . TYR B 1 24 ? -1.222 -2.754 -6.086 1 98.5 24 TYR B N 1
ATOM 815 C CA . TYR B 1 24 ? -0.017 -2.809 -6.906 1 98.5 24 TYR B CA 1
ATOM 816 C C . TYR B 1 24 ? 0.854 -3.996 -6.516 1 98.5 24 TYR B C 1
ATOM 818 O O . TYR B 1 24 ? 1.307 -4.754 -7.379 1 98.5 24 TYR B O 1
ATOM 826 N N . GLY B 1 25 ? 1.076 -4.164 -5.324 1 97.69 25 GLY B N 1
ATOM 827 C CA . GLY B 1 25 ? 1.85 -5.301 -4.852 1 97.69 25 GLY B CA 1
ATOM 828 C C . GLY B 1 25 ? 1.281 -6.633 -5.297 1 97.69 25 GLY B C 1
ATOM 829 O O . GLY B 1 25 ? 2.016 -7.496 -5.785 1 97.69 25 GLY B O 1
ATOM 830 N N . ARG B 1 26 ? 0.016 -6.793 -5.121 1 97.38 26 ARG B N 1
ATOM 831 C CA . ARG B 1 26 ? -0.643 -8.031 -5.531 1 97.38 26 ARG B CA 1
ATOM 832 C C . ARG B 1 26 ? -0.435 -8.289 -7.02 1 97.38 26 ARG B C 1
ATOM 834 O O . ARG B 1 26 ? -0.094 -9.406 -7.414 1 97.38 26 ARG B O 1
ATOM 841 N N . GLN B 1 27 ? -0.601 -7.254 -7.746 1 97.25 27 GLN B N 1
ATOM 842 C CA . GLN B 1 27 ? -0.533 -7.41 -9.195 1 97.25 27 GLN B CA 1
ATOM 843 C C . GLN B 1 27 ? 0.893 -7.711 -9.648 1 97.25 27 GLN B C 1
ATOM 845 O O . GLN B 1 27 ? 1.104 -8.516 -10.562 1 97.25 27 GLN B O 1
ATOM 850 N N . ILE B 1 28 ? 1.837 -7.086 -9.055 1 96.25 28 ILE B N 1
ATOM 851 C CA . ILE B 1 28 ? 3.232 -7.352 -9.391 1 96.25 28 ILE B CA 1
ATOM 852 C C . ILE B 1 28 ? 3.562 -8.812 -9.102 1 96.25 28 ILE B C 1
ATOM 854 O O . ILE B 1 28 ? 4.188 -9.492 -9.922 1 96.25 28 ILE B O 1
ATOM 858 N N . GLN B 1 29 ? 3.146 -9.211 -7.953 1 95.75 29 GLN B N 1
ATOM 859 C CA . GLN B 1 29 ? 3.398 -10.602 -7.586 1 95.75 29 GLN B CA 1
ATOM 860 C C . GLN B 1 29 ? 2.73 -11.555 -8.57 1 95.75 29 GLN B C 1
ATOM 862 O O . GLN B 1 29 ? 3.32 -12.57 -8.953 1 95.75 29 GLN B O 1
ATOM 867 N N . ARG B 1 30 ? 1.535 -11.297 -9 1 95.5 30 ARG B N 1
ATOM 868 C CA . ARG B 1 30 ? 0.812 -12.117 -9.961 1 95.5 30 ARG B CA 1
ATOM 869 C C . ARG B 1 30 ? 1.565 -12.203 -11.289 1 95.5 30 ARG B C 1
ATOM 871 O O . ARG B 1 30 ? 1.767 -13.289 -11.82 1 95.5 30 ARG B O 1
ATOM 878 N N . LEU B 1 31 ? 1.989 -11.102 -11.68 1 94.69 31 LEU B N 1
ATOM 879 C CA . LEU B 1 31 ? 2.646 -11.031 -12.977 1 94.69 31 LEU B CA 1
ATOM 880 C C . LEU B 1 31 ? 4.023 -11.688 -12.93 1 94.69 31 LEU B C 1
ATOM 882 O O . LEU B 1 31 ? 4.43 -12.352 -13.891 1 94.69 31 LEU B O 1
ATOM 886 N N . GLU B 1 32 ? 4.664 -11.523 -11.836 1 92.25 32 GLU B N 1
ATOM 887 C CA . GLU B 1 32 ? 5.996 -12.102 -11.672 1 92.25 32 GLU B CA 1
ATOM 888 C C . GLU B 1 32 ? 5.934 -13.617 -11.539 1 92.25 32 GLU B C 1
ATOM 890 O O . GLU B 1 32 ? 6.934 -14.305 -11.742 1 92.25 32 GLU B O 1
ATOM 895 N N . SER B 1 33 ? 4.77 -14.094 -11.172 1 92.38 33 SER B N 1
ATOM 896 C CA . SER B 1 33 ? 4.617 -15.531 -10.984 1 92.38 33 SER B CA 1
ATOM 897 C C . SER B 1 33 ? 4.316 -16.234 -12.305 1 92.38 33 SER B C 1
ATOM 899 O O . SER B 1 33 ? 4.371 -17.453 -12.391 1 92.38 33 SER B O 1
ATOM 901 N N . LEU B 1 34 ? 3.994 -15.539 -13.273 1 92.5 34 LEU B N 1
ATOM 902 C CA . LEU B 1 34 ? 3.717 -16.109 -14.578 1 92.5 34 LEU B CA 1
ATOM 903 C C . LEU B 1 34 ? 5 -16.609 -15.242 1 92.5 34 LEU B C 1
ATOM 905 O O . LEU B 1 34 ? 6.062 -16 -15.07 1 92.5 34 LEU B O 1
ATOM 909 N N . PRO B 1 35 ? 4.84 -17.703 -15.93 1 92 35 PRO B N 1
ATOM 910 C CA . PRO B 1 35 ? 6.023 -18.172 -16.656 1 92 35 PRO B CA 1
ATOM 911 C C . PRO B 1 35 ? 6.566 -17.125 -17.641 1 92 35 PRO B C 1
ATOM 913 O O . PRO B 1 35 ? 5.797 -16.344 -18.188 1 92 35 PRO B O 1
ATOM 916 N N . PRO B 1 36 ? 7.891 -17.188 -17.719 1 90.19 36 PRO B N 1
ATOM 917 C CA . PRO B 1 36 ? 8.43 -16.281 -18.719 1 90.19 36 PRO B CA 1
ATOM 918 C C . PRO B 1 36 ? 7.887 -16.562 -20.125 1 90.19 36 PRO B C 1
ATOM 920 O O . PRO B 1 36 ? 7.473 -17.688 -20.406 1 90.19 36 PRO B O 1
ATOM 923 N N . THR B 1 37 ? 7.738 -15.492 -20.922 1 93.69 37 THR B N 1
ATOM 924 C CA . THR B 1 37 ? 7.238 -15.664 -22.281 1 93.69 37 THR B CA 1
ATOM 925 C C . THR B 1 37 ? 8.188 -15.031 -23.297 1 93.69 37 THR B C 1
ATOM 927 O O . THR B 1 37 ? 8.781 -13.984 -23.031 1 93.69 37 THR B O 1
ATOM 930 N N . ASN B 1 38 ? 8.352 -15.711 -24.391 1 93.25 38 ASN B N 1
ATOM 931 C CA . ASN B 1 38 ? 9.125 -15.156 -25.5 1 93.25 38 ASN B CA 1
ATOM 932 C C . ASN B 1 38 ? 8.242 -14.375 -26.453 1 93.25 38 ASN B C 1
ATOM 934 O O . ASN B 1 38 ? 8.734 -13.797 -27.422 1 93.25 38 ASN B O 1
ATOM 938 N N . ASP B 1 39 ? 6.98 -14.383 -26.141 1 96.06 39 ASP B N 1
ATOM 939 C CA . ASP B 1 39 ? 6.035 -13.602 -26.922 1 96.06 39 ASP B CA 1
ATOM 940 C C . ASP B 1 39 ? 6.105 -12.117 -26.562 1 96.06 39 ASP B C 1
ATOM 942 O O . ASP B 1 39 ? 5.691 -11.719 -25.469 1 96.06 39 ASP B O 1
ATOM 946 N N . VAL B 1 40 ? 6.535 -11.391 -27.531 1 95.19 40 VAL B N 1
ATOM 947 C CA . VAL B 1 40 ? 6.824 -9.977 -27.297 1 95.19 40 VAL B CA 1
ATOM 948 C C . VAL B 1 40 ? 5.535 -9.242 -26.922 1 95.19 40 VAL B C 1
ATOM 950 O O . VAL B 1 40 ? 5.539 -8.367 -26.047 1 95.19 40 VAL B O 1
ATOM 953 N N . LEU B 1 41 ? 4.5 -9.609 -27.609 1 96.75 41 LEU B N 1
ATOM 954 C CA . LEU B 1 41 ? 3.234 -8.938 -27.344 1 96.75 41 LEU B CA 1
ATOM 955 C C . LEU B 1 41 ? 2.725 -9.242 -25.953 1 96.75 41 LEU B C 1
ATOM 957 O O . LEU B 1 41 ? 2.229 -8.352 -25.25 1 96.75 41 LEU B O 1
ATOM 961 N N . LEU B 1 42 ? 2.873 -10.461 -25.531 1 95.69 42 LEU B N 1
ATOM 962 C CA . LEU B 1 42 ? 2.455 -10.844 -24.188 1 95.69 42 LEU B CA 1
ATOM 963 C C . LEU B 1 42 ? 3.352 -10.203 -23.125 1 95.69 42 LEU B C 1
ATOM 965 O O . LEU B 1 42 ? 2.865 -9.742 -22.094 1 95.69 42 LEU B O 1
ATOM 969 N N . ALA B 1 43 ? 4.582 -10.148 -23.375 1 94.31 43 ALA B N 1
ATOM 970 C CA . ALA B 1 43 ? 5.523 -9.508 -22.469 1 94.31 43 ALA B CA 1
ATOM 971 C C . ALA B 1 43 ? 5.203 -8.031 -22.297 1 94.31 43 ALA B C 1
ATOM 973 O O . ALA B 1 43 ? 5.23 -7.504 -21.172 1 94.31 43 ALA B O 1
ATOM 974 N N . GLN B 1 44 ? 4.906 -7.371 -23.391 1 95.62 44 GLN B N 1
ATOM 975 C CA . GLN B 1 44 ? 4.559 -5.957 -23.375 1 95.62 44 GLN B CA 1
ATOM 976 C C . GLN B 1 44 ? 3.25 -5.719 -22.625 1 95.62 44 GLN B C 1
ATOM 978 O O . GLN B 1 44 ? 3.115 -4.734 -21.906 1 95.62 44 GLN B O 1
ATOM 983 N N . SER B 1 45 ? 2.338 -6.555 -22.844 1 95.69 45 SER B N 1
ATOM 984 C CA . SER B 1 45 ? 1.061 -6.449 -22.141 1 95.69 45 SER B CA 1
ATOM 985 C C . SER B 1 45 ? 1.249 -6.523 -20.625 1 95.69 45 SER B C 1
ATOM 987 O O . SER B 1 45 ? 0.655 -5.738 -19.891 1 95.69 45 SER B O 1
ATOM 989 N N . ARG B 1 46 ? 2.076 -7.383 -20.172 1 95.31 46 ARG B N 1
ATOM 990 C CA . ARG B 1 46 ? 2.357 -7.535 -18.75 1 95.31 46 ARG B CA 1
ATOM 991 C C . ARG B 1 46 ? 3.039 -6.289 -18.188 1 95.31 46 ARG B C 1
ATOM 993 O O . ARG B 1 46 ? 2.697 -5.824 -17.094 1 95.31 46 ARG B O 1
ATOM 1000 N N . ALA B 1 47 ? 3.955 -5.766 -18.969 1 95.25 47 ALA B N 1
ATOM 1001 C CA . ALA B 1 47 ? 4.648 -4.543 -18.562 1 95.25 47 ALA B CA 1
ATOM 1002 C C . ALA B 1 47 ? 3.676 -3.371 -18.453 1 95.25 47 ALA B C 1
ATOM 1004 O O . ALA B 1 47 ? 3.758 -2.568 -17.516 1 95.25 47 ALA B O 1
ATOM 1005 N N . ASN B 1 48 ? 2.748 -3.344 -19.391 1 96.75 48 ASN B N 1
ATOM 1006 C CA . ASN B 1 48 ? 1.76 -2.271 -19.391 1 96.75 48 ASN B CA 1
ATOM 1007 C C . ASN B 1 48 ? 0.844 -2.35 -18.172 1 96.75 48 ASN B C 1
ATOM 1009 O O . ASN B 1 48 ? 0.511 -1.326 -17.578 1 96.75 48 ASN B O 1
ATOM 1013 N N . LEU B 1 49 ? 0.503 -3.57 -17.906 1 95.88 49 LEU B N 1
ATOM 1014 C CA . LEU B 1 49 ? -0.365 -3.768 -16.75 1 95.88 49 LEU B CA 1
ATOM 1015 C C . LEU B 1 49 ? 0.341 -3.352 -15.469 1 95.88 49 LEU B C 1
ATOM 1017 O O . LEU B 1 49 ? -0.254 -2.688 -14.617 1 95.88 49 LEU B O 1
ATOM 1021 N N . LYS B 1 50 ? 1.58 -3.682 -15.398 1 96.19 50 LYS B N 1
ATOM 1022 C CA . LYS B 1 50 ? 2.373 -3.268 -14.242 1 96.19 50 LYS B CA 1
ATOM 1023 C C . LYS B 1 50 ? 2.434 -1.747 -14.133 1 96.19 50 LYS B C 1
ATOM 1025 O O . LYS B 1 50 ? 2.26 -1.189 -13.047 1 96.19 50 LYS B O 1
ATOM 1030 N N . ASN B 1 51 ? 2.66 -1.12 -15.203 1 97.19 51 ASN B N 1
ATOM 1031 C CA . ASN B 1 51 ? 2.75 0.336 -15.234 1 97.19 51 ASN B CA 1
ATOM 1032 C C . ASN B 1 51 ? 1.427 0.988 -14.844 1 97.19 51 ASN B C 1
ATOM 1034 O O . ASN B 1 51 ? 1.413 2.031 -14.188 1 97.19 51 ASN B O 1
ATOM 1038 N N . GLU B 1 52 ? 0.434 0.363 -15.32 1 97.81 52 GLU B N 1
ATOM 1039 C CA . GLU B 1 52 ? -0.883 0.904 -15 1 97.81 52 GLU B CA 1
ATOM 1040 C C . GLU B 1 52 ? -1.113 0.937 -13.492 1 97.81 52 GLU B C 1
ATOM 1042 O O . GLU B 1 52 ? -1.556 1.951 -12.953 1 97.81 52 GLU B O 1
ATOM 1047 N N . TYR B 1 53 ? -0.812 -0.104 -12.844 1 97.56 53 TYR B N 1
ATOM 1048 C CA . TYR B 1 53 ? -1.025 -0.175 -11.398 1 97.56 53 TYR B CA 1
ATOM 1049 C C . TYR B 1 53 ? -0.036 0.715 -10.656 1 97.56 53 TYR B C 1
ATOM 1051 O O . TYR B 1 53 ? -0.379 1.321 -9.641 1 97.56 53 TYR B O 1
ATOM 1059 N N . GLN B 1 54 ? 1.158 0.803 -11.148 1 97.81 54 GLN B N 1
ATOM 1060 C CA . GLN B 1 54 ? 2.137 1.715 -10.562 1 97.81 54 GLN B CA 1
ATOM 1061 C C . GLN B 1 54 ? 1.666 3.164 -10.664 1 97.81 54 GLN B C 1
ATOM 1063 O O . GLN B 1 54 ? 1.806 3.934 -9.711 1 97.81 54 GLN B O 1
ATOM 1068 N N . ASN B 1 55 ? 1.136 3.445 -11.742 1 98.31 55 ASN B N 1
ATOM 1069 C CA . ASN B 1 55 ? 0.658 4.805 -11.977 1 98.31 55 ASN B CA 1
ATOM 1070 C C . ASN B 1 55 ? -0.525 5.145 -11.07 1 98.31 55 ASN B C 1
ATOM 1072 O O . ASN B 1 55 ? -0.638 6.27 -10.586 1 98.31 55 ASN B O 1
ATOM 1076 N N . LYS B 1 56 ? -1.361 4.148 -10.922 1 98.19 56 LYS B N 1
ATOM 1077 C CA . LYS B 1 56 ? -2.492 4.367 -10.023 1 98.19 56 LYS B CA 1
ATOM 1078 C C . LYS B 1 56 ? -2.02 4.645 -8.602 1 98.19 56 LYS B C 1
ATOM 1080 O O . LYS B 1 56 ? -2.52 5.559 -7.941 1 98.19 56 LYS B O 1
ATOM 1085 N N . TRP B 1 57 ? -1.101 3.848 -8.172 1 98.38 57 TRP B N 1
ATOM 1086 C CA . TRP B 1 57 ? -0.516 4.086 -6.855 1 98.38 57 TRP B CA 1
ATOM 1087 C C . TRP B 1 57 ? 0.198 5.43 -6.809 1 98.38 57 TRP B C 1
ATOM 1089 O O . TRP B 1 57 ? 0.027 6.199 -5.859 1 98.38 57 TRP B O 1
ATOM 1099 N N . GLY B 1 58 ? 0.945 5.711 -7.824 1 98.19 58 GLY B N 1
ATOM 1100 C CA . GLY B 1 58 ? 1.639 6.984 -7.91 1 98.19 58 GLY B CA 1
ATOM 1101 C C . GLY B 1 58 ? 0.71 8.18 -7.801 1 98.19 58 GLY B C 1
ATOM 1102 O O . GLY B 1 58 ? 1.021 9.156 -7.113 1 98.19 58 GLY B O 1
ATOM 1103 N N . LYS B 1 59 ? -0.317 8.102 -8.477 1 98.56 59 LYS B N 1
ATOM 1104 C CA . LYS B 1 59 ? -1.278 9.195 -8.453 1 98.56 59 LYS B CA 1
ATOM 1105 C C . LYS B 1 59 ? -1.881 9.375 -7.066 1 98.56 59 LYS B C 1
ATOM 1107 O O . LYS B 1 59 ? -1.987 10.5 -6.57 1 98.56 59 LYS B O 1
ATOM 1112 N N . ALA B 1 60 ? -2.311 8.289 -6.48 1 98.25 60 ALA B N 1
ATOM 1113 C CA . ALA B 1 60 ? -2.891 8.359 -5.141 1 98.25 60 ALA B CA 1
ATOM 1114 C C . ALA B 1 60 ? -1.888 8.914 -4.137 1 98.25 60 ALA B C 1
ATOM 1116 O O . ALA B 1 60 ? -2.242 9.734 -3.287 1 98.25 60 ALA B O 1
ATOM 1117 N N . SER B 1 61 ? -0.646 8.461 -4.234 1 97.56 61 SER B N 1
ATOM 1118 C CA . SER B 1 61 ? 0.421 8.938 -3.357 1 97.56 61 SER B CA 1
ATOM 1119 C C . SER B 1 61 ? 0.704 10.414 -3.578 1 97.56 61 SER B C 1
ATOM 1121 O O . SER B 1 61 ? 0.905 11.164 -2.619 1 97.56 61 SER B O 1
ATOM 1123 N N . LYS B 1 62 ? 0.711 10.797 -4.801 1 96.81 62 LYS B N 1
ATOM 1124 C CA . LYS B 1 62 ? 0.951 12.195 -5.121 1 96.81 62 LYS B CA 1
ATOM 1125 C C . LYS B 1 62 ? -0.159 13.086 -4.57 1 96.81 62 LYS B C 1
ATOM 1127 O O . LYS B 1 62 ? 0.108 14.172 -4.043 1 96.81 62 LYS B O 1
ATOM 1132 N N . ASP B 1 63 ? -1.396 12.664 -4.793 1 97.44 63 ASP B N 1
ATOM 1133 C CA . ASP B 1 63 ? -2.521 13.414 -4.254 1 97.44 63 ASP B CA 1
ATOM 1134 C C . ASP B 1 63 ? -2.379 13.609 -2.746 1 97.44 63 ASP B C 1
ATOM 1136 O O . ASP B 1 63 ? -2.645 14.695 -2.229 1 97.44 63 ASP B O 1
ATOM 1140 N N . LEU B 1 64 ? -1.967 12.648 -2.021 1 96.5 64 LEU B N 1
ATOM 1141 C CA . LEU B 1 64 ? -1.743 12.711 -0.581 1 96.5 64 LEU B CA 1
ATOM 1142 C C . LEU B 1 64 ? -0.627 13.695 -0.244 1 96.5 64 LEU B C 1
ATOM 1144 O O . LEU B 1 64 ? -0.805 14.578 0.599 1 96.5 64 LEU B O 1
ATOM 1148 N N . HIS B 1 65 ? 0.431 13.578 -0.978 1 93.75 65 HIS B N 1
ATOM 1149 C CA . HIS B 1 65 ? 1.576 14.445 -0.733 1 93.75 65 HIS B CA 1
ATOM 1150 C C . HIS B 1 65 ? 1.236 15.906 -1.028 1 93.75 65 HIS B C 1
ATOM 1152 O O . HIS B 1 65 ? 1.606 16.797 -0.265 1 93.75 65 HIS B O 1
ATOM 1158 N N . ASP B 1 66 ? 0.595 16.094 -2.129 1 94.25 66 ASP B N 1
ATOM 1159 C CA . ASP B 1 66 ? 0.203 17.453 -2.494 1 94.25 66 ASP B CA 1
ATOM 1160 C C . ASP B 1 66 ? -0.701 18.078 -1.429 1 94.25 66 ASP B C 1
ATOM 1162 O O . ASP B 1 66 ? -0.57 19.25 -1.103 1 94.25 66 ASP B O 1
ATOM 1166 N N . TYR B 1 67 ? -1.6 17.328 -0.93 1 94.88 67 TYR B N 1
ATOM 1167 C CA . TYR B 1 67 ? -2.506 17.844 0.088 1 94.88 67 TYR B CA 1
ATOM 1168 C C . TYR B 1 67 ? -1.746 18.219 1.353 1 94.88 67 TYR B C 1
ATOM 1170 O O . TYR B 1 67 ? -1.971 19.297 1.92 1 94.88 67 TYR B O 1
ATOM 1178 N N . ILE B 1 68 ? -0.851 17.406 1.775 1 92.44 68 ILE B N 1
ATOM 1179 C CA . ILE B 1 68 ? -0.073 17.688 2.977 1 92.44 68 ILE B CA 1
ATOM 1180 C C . ILE B 1 68 ? 0.774 18.938 2.762 1 92.44 68 ILE B C 1
ATOM 1182 O O . ILE B 1 68 ? 0.896 19.766 3.66 1 92.44 68 ILE B O 1
ATOM 1186 N N . GLN B 1 69 ? 1.347 18.969 1.558 1 90.81 69 GLN B N 1
ATOM 1187 C CA . GLN B 1 69 ? 2.145 20.141 1.236 1 90.81 69 GLN B CA 1
ATOM 1188 C C . GLN B 1 69 ? 1.306 21.422 1.32 1 90.81 69 GLN B C 1
ATOM 1190 O O . GLN B 1 69 ? 1.807 22.469 1.711 1 90.81 69 GLN B O 1
ATOM 1195 N N . SER B 1 70 ? 0.067 21.297 0.963 1 90.94 70 SER B N 1
ATOM 1196 C CA . SER B 1 70 ? -0.816 22.453 0.999 1 90.94 70 SER B CA 1
ATOM 1197 C C . SER B 1 70 ? -1.104 22.891 2.434 1 90.94 70 SER B C 1
ATOM 1199 O O . SER B 1 70 ? -1.551 24 2.67 1 90.94 70 SER B O 1
ATOM 1201 N N . LEU B 1 71 ? -0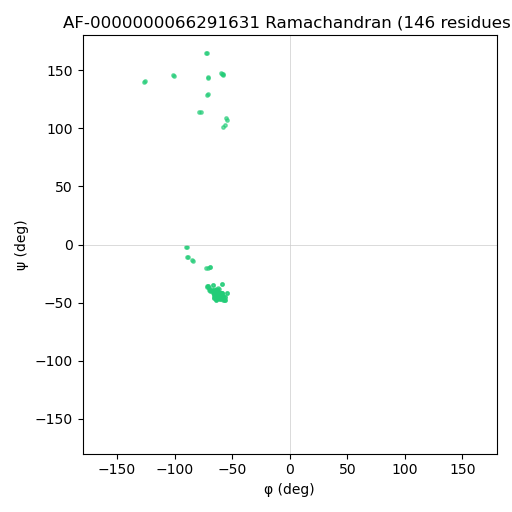.88 21.969 3.408 1 88.31 71 LEU B N 1
ATOM 1202 C CA . LEU B 1 71 ? -1.107 22.266 4.82 1 88.31 71 LEU B CA 1
ATOM 1203 C C . LEU B 1 71 ? 0.144 22.859 5.457 1 88.31 71 LEU B C 1
ATOM 1205 O O . LEU B 1 71 ? 0.12 23.266 6.625 1 88.31 71 LEU B O 1
ATOM 1209 N N . VAL B 1 72 ? 1.236 22.828 4.809 1 83.62 72 VAL B N 1
ATOM 1210 C CA . VAL B 1 72 ? 2.496 23.344 5.332 1 83.62 72 VAL B CA 1
ATOM 1211 C C . VAL B 1 72 ? 2.451 24.875 5.375 1 83.62 72 VAL B C 1
ATOM 1213 O O . VAL B 1 72 ? 1.946 25.516 4.449 1 83.62 72 VAL B O 1
ATOM 1216 N N . GLU B 1 73 ? 2.83 25.359 6.613 1 75 73 GLU B N 1
ATOM 1217 C CA . GLU B 1 73 ? 2.918 26.797 6.785 1 75 73 GLU B CA 1
ATOM 1218 C C . GLU B 1 73 ? 3.852 27.422 5.75 1 75 73 GLU B C 1
ATOM 1220 O O . GLU B 1 73 ? 4.953 26.922 5.52 1 75 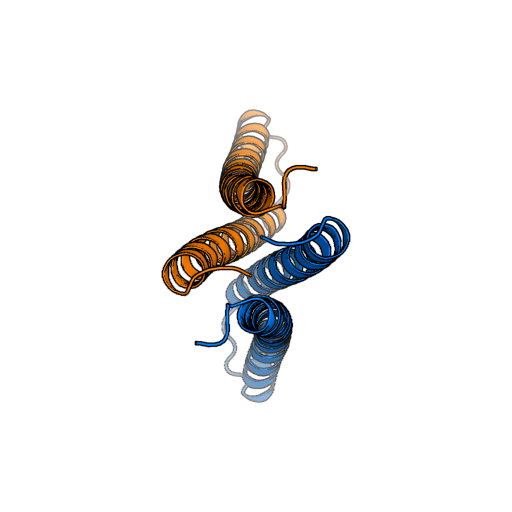73 GLU B O 1
ATOM 1225 N N . LYS B 1 74 ? 3.123 28.203 4.746 1 65.94 74 LYS B N 1
ATOM 1226 C CA . LYS B 1 74 ? 3.961 28.984 3.838 1 65.94 74 LYS B CA 1
ATOM 1227 C C . LYS B 1 74 ? 4.848 29.953 4.609 1 65.94 74 LYS B C 1
ATOM 1229 O O . LYS B 1 74 ? 4.391 30.609 5.547 1 65.94 74 LYS B O 1
ATOM 1234 N N . LYS B 1 75 ? 6.113 29.641 4.801 1 53.59 75 LYS B N 1
ATOM 1235 C CA . LYS B 1 75 ? 6.953 30.766 5.191 1 53.59 75 LYS B CA 1
ATOM 1236 C C . LYS B 1 75 ? 6.859 31.906 4.172 1 53.59 75 LYS B C 1
ATOM 1238 O O . LYS B 1 75 ? 6.645 31.656 2.982 1 53.59 75 LYS B O 1
#

Nearest PDB structures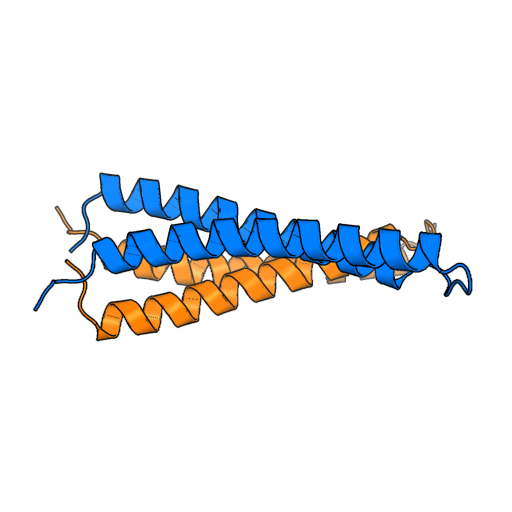 (foldseek):
  8tid-assembly1_J  TM=8.045E-01  e=3.770E+00  Tetrahymena thermophila
  6zw7-assembly1_A  TM=7.364E-01  e=6.859E+00  Nostoc punctiforme
  1zw0-assembly10_D  TM=5.673E-01  e=4.602E+00  Yersinia pestis
  8tid-assembly1_J  TM=8.047E-01  e=3.770E+00  Tetrahymena thermophila
  6zw7-assembly1_A  TM=7.370E-01  e=6.859E+00  Nostoc punctiforme

Radius of gyration: 18.65 Å; Cα contacts (8 Å, |Δi|>4): 142; chains: 2; bounding box: 22×61×48 Å

pLDDT: mean 93.64, std 7.11, range [53.59, 98.69]

Organism: Enterobacteria phage T4 (NCBI:txid10665)